Protein AF-A0A8S9RD83-F1 (afdb_monomer_lite)

Secondary structure (DSSP, 8-state):
-HHHHHH-SS---HHHHHHHHTS-HHHHHHHHHHHHHHTTT-----HHHHHHHHHHHHHHGGGS-----THHHHTT--HHHHHH-------------------PPPPPPPPPPPPPGGGGSS-------

Sequence (129 aa):
MLAAKVFDDRYYNNAYYARVGGVSTRELNRLEMTLLFALDFKLQVDPHTFHAHCCLLEKQNSDGIQIEWPIKEACRLDKETWRKSTPDASAAAEKELQPPQHALPRPPEPLPSPPPRSFLLESEPRGRW

Organism: Brassica cretica (NCBI:txid69181)

Foldseek 3Di:
DVLCVVPPPADADLCVVCVVVVHHSVVSVVVVVVVCVVCVVPNDDDLVNVLVVVVVVVVVCPPDDPDDDPCVVVSPDDPVVVVVPDDPPPDDPDDDPRRDDDDDPDPPPPDPDPPPPVVVPPPDDDDDD

InterPro domains:
  IPR013922 Cyclin PHO80-like [PF08613] (2-43)
  IPR013922 Cyclin PHO80-like [PTHR15615] (1-115)

Radius of gyration: 28.7 Å; chains: 1; bounding box: 81×69×51 Å

Structure (mmCIF, N/CA/C/O backbone):
data_AF-A0A8S9RD83-F1
#
_entry.id   AF-A0A8S9RD83-F1
#
loop_
_atom_site.group_PDB
_atom_site.id
_atom_site.type_symbol
_atom_site.label_atom_id
_atom_site.label_alt_id
_atom_site.label_comp_id
_atom_site.label_asym_id
_atom_site.label_entity_id
_atom_site.label_seq_id
_atom_site.pdbx_PDB_ins_code
_atom_site.Cartn_x
_atom_site.Cartn_y
_atom_site.Cartn_z
_atom_site.occupancy
_atom_site.B_iso_or_equiv
_atom_site.auth_seq_id
_atom_site.auth_comp_id
_atom_site.auth_asym_id
_atom_site.auth_atom_id
_atom_site.pdbx_PDB_model_num
ATOM 1 N N . MET A 1 1 ? -2.043 -4.948 2.265 1.00 91.06 1 MET A N 1
ATOM 2 C CA . MET A 1 1 ? -3.358 -4.399 1.861 1.00 91.06 1 MET A CA 1
ATOM 3 C C . MET A 1 1 ? -3.315 -3.745 0.485 1.00 91.06 1 MET A C 1
ATOM 5 O O . MET A 1 1 ? -3.981 -4.264 -0.391 1.00 91.06 1 MET A O 1
ATOM 9 N N . LEU A 1 2 ? -2.576 -2.643 0.274 1.00 94.62 2 LEU A N 1
ATOM 10 C CA . LEU A 1 2 ? -2.590 -1.926 -1.016 1.00 94.62 2 LEU A CA 1
ATOM 11 C C . LEU A 1 2 ? -2.262 -2.819 -2.216 1.00 94.62 2 LEU A C 1
ATOM 13 O O . LEU A 1 2 ? -2.992 -2.786 -3.193 1.00 94.62 2 LEU A O 1
ATOM 17 N N . ALA A 1 3 ? -1.229 -3.660 -2.110 1.00 92.62 3 ALA A N 1
ATOM 18 C CA . ALA A 1 3 ? -0.896 -4.619 -3.162 1.00 92.62 3 ALA A CA 1
ATOM 19 C C . ALA A 1 3 ? -2.089 -5.529 -3.509 1.00 92.62 3 ALA A C 1
ATOM 21 O O . ALA A 1 3 ? -2.475 -5.592 -4.665 1.00 92.62 3 ALA A O 1
ATOM 22 N N . ALA A 1 4 ? -2.747 -6.123 -2.507 1.00 93.44 4 ALA A N 1
ATOM 23 C CA . ALA A 1 4 ? -3.936 -6.950 -2.723 1.00 93.44 4 ALA A CA 1
ATOM 24 C C . ALA A 1 4 ? -5.067 -6.183 -3.431 1.00 93.44 4 ALA A C 1
ATOM 26 O O . ALA A 1 4 ? -5.697 -6.705 -4.337 1.00 93.44 4 ALA A O 1
ATOM 27 N N . LYS A 1 5 ? -5.293 -4.907 -3.088 1.00 94.62 5 LYS A N 1
ATOM 28 C CA . LYS A 1 5 ? -6.300 -4.079 -3.775 1.00 94.62 5 LYS A CA 1
ATOM 29 C C . LYS A 1 5 ? -5.970 -3.772 -5.239 1.00 94.62 5 LYS A C 1
ATOM 31 O O . LYS A 1 5 ? -6.874 -3.431 -5.992 1.00 94.62 5 LYS A O 1
ATOM 36 N N . VAL A 1 6 ? -4.690 -3.785 -5.604 1.00 92.88 6 VAL A N 1
ATOM 37 C CA . VAL A 1 6 ? -4.216 -3.431 -6.950 1.00 92.88 6 VAL A CA 1
ATOM 38 C C . VAL A 1 6 ? -4.061 -4.669 -7.831 1.00 92.88 6 VAL A C 1
ATOM 40 O O . VAL A 1 6 ? -4.285 -4.577 -9.034 1.00 92.88 6 VAL A O 1
ATOM 43 N N . PHE A 1 7 ? -3.663 -5.801 -7.249 1.00 90.94 7 PHE A N 1
ATOM 44 C CA . PHE A 1 7 ? -3.247 -6.990 -7.992 1.00 90.94 7 PHE A CA 1
ATOM 45 C C . PHE A 1 7 ? -4.179 -8.195 -7.843 1.00 90.94 7 PHE A C 1
ATOM 47 O O . PHE A 1 7 ? -4.150 -9.052 -8.723 1.00 90.94 7 PHE A O 1
ATOM 54 N N . ASP A 1 8 ? -5.000 -8.274 -6.791 1.00 91.50 8 ASP A N 1
ATOM 55 C CA . ASP A 1 8 ? -5.871 -9.431 -6.569 1.00 91.50 8 ASP A CA 1
ATOM 56 C C . ASP A 1 8 ? -7.287 -9.152 -7.098 1.00 91.50 8 ASP A C 1
ATOM 58 O O . ASP A 1 8 ? -7.883 -8.112 -6.809 1.00 91.50 8 ASP A O 1
ATOM 62 N N . ASP A 1 9 ? -7.887 -10.129 -7.785 1.00 94.00 9 ASP A N 1
ATOM 63 C CA . ASP A 1 9 ? -9.289 -10.057 -8.239 1.00 94.00 9 ASP A CA 1
ATOM 64 C C . ASP A 1 9 ? -10.286 -9.994 -7.066 1.00 94.00 9 ASP A C 1
ATOM 66 O O . ASP A 1 9 ? -11.435 -9.566 -7.209 1.00 94.00 9 ASP A O 1
ATOM 70 N N . ARG A 1 10 ? -9.856 -10.450 -5.883 1.00 91.62 10 ARG A N 1
ATOM 71 C CA . ARG A 1 10 ? -10.653 -10.503 -4.656 1.00 91.62 10 ARG A CA 1
ATOM 72 C C . ARG A 1 10 ? -9.901 -9.818 -3.519 1.00 91.62 10 ARG A C 1
ATOM 74 O O . ARG A 1 10 ? -8.888 -10.320 -3.046 1.00 91.62 10 ARG A O 1
ATOM 81 N N . TYR A 1 11 ? -10.451 -8.717 -3.015 1.00 94.25 11 TYR A N 1
ATOM 82 C CA . TYR A 1 11 ? -9.901 -7.979 -1.878 1.00 94.25 11 TYR A CA 1
ATOM 83 C C . TYR A 1 11 ? -11.008 -7.529 -0.913 1.00 94.25 11 TYR A C 1
ATOM 85 O O . TYR A 1 11 ? -12.189 -7.472 -1.262 1.00 94.25 11 TYR A O 1
ATOM 93 N N . TYR A 1 12 ? -10.628 -7.202 0.325 1.00 95.38 12 TYR A N 1
ATOM 94 C CA . TYR A 1 12 ? -11.558 -6.730 1.356 1.00 95.38 12 TYR A CA 1
ATOM 95 C C . TYR A 1 12 ? -11.566 -5.197 1.471 1.00 95.38 12 TYR A C 1
ATOM 97 O O . TYR A 1 12 ? -10.665 -4.502 1.011 1.00 95.38 12 TYR A O 1
ATOM 105 N N . ASN A 1 13 ? -12.584 -4.622 2.113 1.00 95.19 13 ASN A N 1
ATOM 106 C CA . ASN A 1 13 ? -12.605 -3.179 2.367 1.00 95.19 13 ASN A CA 1
ATOM 107 C C . ASN A 1 13 ? -11.707 -2.782 3.559 1.00 95.19 13 ASN A C 1
ATOM 109 O O . ASN A 1 13 ? -11.275 -3.615 4.357 1.00 95.19 13 ASN A O 1
ATOM 113 N N . ASN A 1 14 ? -11.468 -1.479 3.728 1.00 95.81 14 ASN A N 1
ATOM 114 C CA . ASN A 1 14 ? -10.623 -0.974 4.817 1.00 95.81 14 ASN A CA 1
ATOM 115 C C . ASN A 1 14 ? -11.184 -1.248 6.204 1.00 95.81 14 ASN A C 1
ATOM 117 O O . ASN A 1 14 ? -10.415 -1.456 7.130 1.00 95.81 14 ASN A O 1
ATOM 121 N N . ALA A 1 15 ? -12.506 -1.286 6.367 1.00 97.19 15 ALA A N 1
ATOM 122 C CA . ALA A 1 15 ? -13.093 -1.621 7.659 1.00 97.19 15 ALA A CA 1
ATOM 123 C C . ALA A 1 15 ? -12.751 -3.063 8.068 1.00 97.19 15 ALA A C 1
ATOM 125 O O . ALA A 1 15 ? -12.529 -3.351 9.241 1.00 97.19 15 ALA A O 1
ATOM 126 N N . TYR A 1 16 ? -12.676 -3.985 7.108 1.00 97.62 16 TYR A N 1
ATOM 127 C CA . TYR A 1 16 ? -12.224 -5.349 7.350 1.00 97.62 16 TYR A CA 1
ATOM 128 C C . TYR A 1 16 ? -10.736 -5.399 7.703 1.00 97.62 16 TYR A C 1
ATOM 130 O O . TYR A 1 16 ? -10.389 -5.923 8.759 1.00 97.62 16 TYR A O 1
ATOM 138 N N . TYR A 1 17 ? -9.872 -4.798 6.881 1.00 97.19 17 TYR A N 1
ATOM 139 C CA . TYR A 1 17 ? -8.433 -4.780 7.155 1.00 97.19 17 TYR A CA 1
ATOM 140 C C . TYR A 1 17 ? -8.090 -4.077 8.477 1.00 97.19 17 TYR A C 1
ATOM 142 O O . TYR A 1 17 ? -7.201 -4.533 9.189 1.00 97.19 17 TYR A O 1
ATOM 150 N N . ALA A 1 18 ? -8.826 -3.025 8.846 1.00 97.75 18 ALA A N 1
ATOM 151 C CA . ALA A 1 18 ? -8.646 -2.311 10.107 1.00 97.75 18 ALA A CA 1
ATOM 152 C C . ALA A 1 18 ? -9.012 -3.189 11.311 1.00 97.75 18 ALA A C 1
ATOM 154 O O . ALA A 1 18 ? -8.249 -3.257 12.271 1.00 97.75 18 ALA A O 1
ATOM 155 N N . ARG A 1 19 ? -10.126 -3.934 11.223 1.00 97.94 19 ARG A N 1
ATOM 156 C CA . ARG A 1 19 ? -10.533 -4.898 12.260 1.00 97.94 19 ARG A CA 1
ATOM 157 C C . ARG A 1 19 ? -9.492 -5.995 12.470 1.00 97.94 19 ARG A C 1
ATOM 159 O O . ARG A 1 19 ? -9.164 -6.285 13.613 1.00 97.94 19 ARG A O 1
ATOM 166 N N . VAL A 1 20 ? -8.965 -6.578 11.392 1.00 97.56 20 VAL A N 1
ATOM 167 C CA . VAL A 1 20 ? -7.915 -7.612 11.481 1.00 97.56 20 VAL A CA 1
ATOM 168 C C . VAL A 1 20 ? -6.607 -7.027 12.020 1.00 97.56 20 VAL A C 1
ATOM 170 O O . VAL A 1 20 ? -5.940 -7.661 12.829 1.00 97.56 20 VAL A O 1
ATOM 173 N N . GLY A 1 21 ? -6.252 -5.811 11.600 1.00 95.81 21 GLY A N 1
ATOM 174 C CA . GLY A 1 21 ? -5.032 -5.122 12.023 1.00 95.81 21 GLY A CA 1
ATOM 175 C C . GLY A 1 21 ? -5.096 -4.467 13.405 1.00 95.81 21 GLY A C 1
ATOM 176 O O . GLY A 1 21 ? -4.100 -3.890 13.826 1.00 95.81 21 GLY A O 1
ATOM 177 N N . GLY A 1 22 ? -6.238 -4.512 14.100 1.00 97.69 22 GLY A N 1
ATOM 178 C CA . GLY A 1 22 ? -6.395 -3.911 15.429 1.00 97.69 22 GLY A CA 1
ATOM 179 C C . GLY A 1 22 ? -6.338 -2.379 15.450 1.00 97.6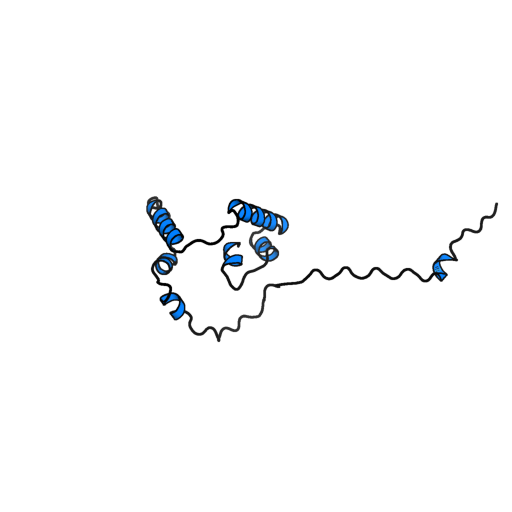9 22 GLY A C 1
ATOM 180 O O . GLY A 1 22 ? -6.022 -1.798 16.484 1.00 97.69 22 GLY A O 1
ATOM 181 N N . VAL A 1 23 ? -6.640 -1.718 14.328 1.00 97.81 23 VAL A N 1
ATOM 182 C CA . VAL A 1 23 ? -6.623 -0.250 14.193 1.00 97.81 23 VAL A CA 1
ATOM 183 C C . VAL A 1 23 ? -8.002 0.289 13.835 1.00 97.81 23 VAL A C 1
ATOM 185 O O . VAL A 1 23 ? -8.884 -0.439 13.374 1.00 97.81 23 VAL A O 1
ATOM 188 N N . SER A 1 24 ? -8.215 1.591 14.021 1.00 98.31 24 SER A N 1
ATOM 189 C CA . SER A 1 24 ? -9.467 2.210 13.579 1.00 98.31 24 SER A CA 1
ATOM 190 C C . SER A 1 24 ? -9.518 2.324 12.050 1.00 98.31 24 SER A C 1
ATOM 192 O O . SER A 1 24 ? -8.509 2.571 11.389 1.00 98.31 24 SER A O 1
ATOM 194 N N . THR A 1 25 ? -10.712 2.231 11.459 1.00 98.19 25 THR A N 1
ATOM 195 C CA . THR A 1 25 ? -10.879 2.422 10.006 1.00 98.19 25 THR A CA 1
ATOM 196 C C . THR A 1 25 ? -10.391 3.800 9.551 1.00 98.19 25 THR A C 1
ATOM 198 O O . THR A 1 25 ? -9.801 3.926 8.483 1.00 98.19 25 THR A O 1
ATOM 201 N N . ARG A 1 26 ? -10.598 4.846 10.366 1.00 98.19 26 ARG A N 1
ATOM 202 C CA . ARG A 1 26 ? -10.134 6.211 10.066 1.00 98.19 26 ARG A CA 1
ATOM 203 C C . ARG A 1 26 ? -8.611 6.284 9.992 1.00 98.19 26 ARG A C 1
ATOM 205 O O . ARG A 1 26 ? -8.074 6.940 9.104 1.00 98.19 26 ARG A O 1
ATOM 212 N N . GLU A 1 27 ? -7.936 5.627 10.924 1.00 98.19 27 GLU A N 1
ATOM 213 C CA . GLU A 1 27 ? -6.481 5.540 10.944 1.00 98.19 27 GLU A CA 1
ATOM 214 C C . GLU A 1 27 ? -5.959 4.769 9.736 1.00 98.19 27 GLU A C 1
ATOM 216 O O . GLU A 1 27 ? -5.106 5.291 9.021 1.00 98.19 27 GLU A O 1
ATOM 221 N N . LEU A 1 28 ? -6.534 3.603 9.428 1.00 98.12 28 LEU A N 1
ATOM 222 C CA . LEU A 1 28 ? -6.117 2.830 8.259 1.00 98.12 28 LEU A CA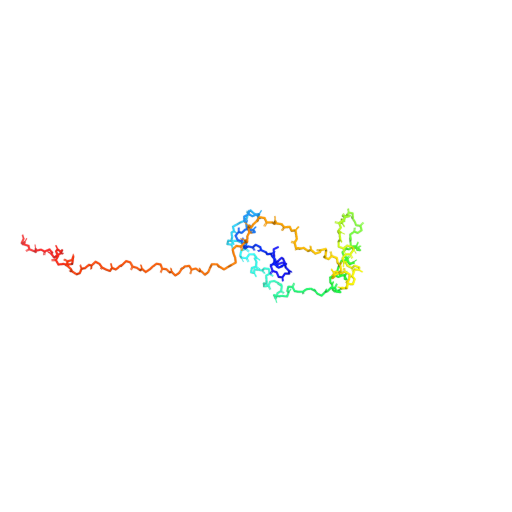 1
ATOM 223 C C . LEU A 1 28 ? -6.327 3.605 6.950 1.00 98.12 28 LEU A C 1
ATOM 225 O O . LEU A 1 28 ? -5.449 3.600 6.093 1.00 98.12 28 LEU A O 1
ATOM 229 N N . ASN A 1 29 ? -7.443 4.331 6.818 1.00 97.88 29 ASN A N 1
ATOM 230 C CA . ASN A 1 29 ? -7.686 5.205 5.669 1.00 97.88 29 ASN A CA 1
ATOM 231 C C . ASN A 1 29 ? -6.602 6.286 5.540 1.00 97.88 29 ASN A C 1
ATOM 233 O O . ASN A 1 29 ? -6.128 6.558 4.439 1.00 97.88 29 ASN A O 1
ATOM 237 N N . ARG A 1 30 ? -6.193 6.902 6.658 1.00 98.25 30 ARG A N 1
ATOM 238 C CA . ARG A 1 30 ? -5.116 7.901 6.657 1.00 98.25 30 ARG A CA 1
ATOM 239 C C . ARG A 1 30 ? -3.789 7.275 6.234 1.00 98.25 30 ARG A C 1
ATOM 241 O O . ARG A 1 30 ? -3.118 7.843 5.379 1.00 98.25 30 ARG A O 1
ATOM 248 N N . LEU A 1 31 ? -3.432 6.125 6.806 1.00 97.69 31 LEU A N 1
ATOM 249 C CA . LEU A 1 31 ? -2.194 5.412 6.482 1.00 97.69 31 LEU A CA 1
ATOM 250 C C . LEU A 1 31 ? -2.147 4.996 5.011 1.00 97.69 31 LEU A C 1
ATOM 252 O O . LEU A 1 31 ? -1.103 5.125 4.375 1.00 97.69 31 LEU A O 1
ATOM 256 N N . GLU A 1 32 ? -3.277 4.559 4.454 1.00 97.19 32 GLU A N 1
ATOM 257 C CA . GLU A 1 32 ? -3.376 4.225 3.037 1.00 97.19 32 GLU A CA 1
ATOM 258 C C . GLU A 1 32 ? -3.083 5.437 2.151 1.00 97.19 32 GLU A C 1
ATOM 260 O O . GLU A 1 32 ? -2.225 5.355 1.275 1.00 97.19 32 GLU A O 1
ATOM 265 N N . MET A 1 33 ? -3.727 6.578 2.416 1.00 97.56 33 MET A N 1
ATOM 266 C CA . MET A 1 33 ? -3.476 7.805 1.654 1.00 97.56 33 MET A CA 1
ATOM 267 C C . MET A 1 33 ? -2.024 8.268 1.800 1.00 97.56 33 MET A C 1
ATOM 269 O O . MET A 1 33 ? -1.397 8.631 0.808 1.00 97.56 33 MET A O 1
ATOM 273 N N . THR A 1 34 ? -1.460 8.219 3.011 1.00 98.12 34 THR A N 1
ATOM 274 C CA . THR A 1 34 ? -0.054 8.575 3.245 1.00 98.12 34 THR A CA 1
ATOM 275 C C . THR A 1 34 ? 0.896 7.703 2.427 1.00 98.12 34 THR A C 1
ATOM 277 O O . THR A 1 34 ? 1.813 8.236 1.808 1.00 98.12 34 THR A O 1
ATOM 280 N N . LEU A 1 35 ? 0.665 6.390 2.373 1.00 97.12 35 LEU A N 1
ATOM 281 C CA . LEU A 1 35 ? 1.492 5.479 1.585 1.00 97.12 35 LEU A CA 1
ATOM 282 C C . LEU A 1 35 ? 1.333 5.713 0.074 1.00 97.12 35 LEU A C 1
ATOM 284 O O . LEU A 1 35 ? 2.328 5.710 -0.644 1.00 97.12 35 LEU A O 1
ATOM 288 N N . LEU A 1 36 ? 0.114 5.970 -0.408 1.00 97.25 36 LEU A N 1
ATOM 289 C CA . LEU A 1 36 ? -0.131 6.290 -1.820 1.00 97.25 36 LEU A CA 1
ATOM 290 C C . LEU A 1 36 ? 0.628 7.546 -2.265 1.00 97.25 36 LEU A C 1
ATOM 292 O O . LEU A 1 36 ? 1.273 7.525 -3.313 1.00 97.25 36 LEU A O 1
ATOM 296 N N . PHE A 1 37 ? 0.603 8.606 -1.453 1.00 97.94 37 PHE A N 1
ATOM 297 C CA . PHE A 1 37 ? 1.370 9.821 -1.731 1.00 97.94 37 PHE A CA 1
ATOM 298 C C . PHE A 1 37 ? 2.879 9.596 -1.629 1.00 97.94 37 PHE A C 1
ATOM 300 O O . PHE A 1 37 ? 3.613 10.098 -2.470 1.00 97.94 37 PHE A O 1
ATOM 307 N N . ALA A 1 38 ? 3.348 8.817 -0.650 1.00 97.94 38 ALA A N 1
ATOM 308 C CA . ALA A 1 38 ? 4.771 8.503 -0.512 1.00 97.94 38 ALA A CA 1
ATOM 309 C C . ALA A 1 38 ? 5.335 7.726 -1.716 1.00 97.94 38 ALA A C 1
ATOM 311 O O . ALA A 1 38 ? 6.530 7.799 -1.989 1.00 97.94 38 ALA A O 1
ATOM 312 N N . LEU A 1 39 ? 4.482 6.987 -2.428 1.00 96.06 39 LEU A N 1
ATOM 313 C CA . LEU A 1 39 ? 4.845 6.226 -3.623 1.00 96.06 39 LEU A CA 1
ATOM 314 C C . LEU A 1 39 ? 4.600 6.991 -4.932 1.00 96.06 39 LEU A C 1
ATOM 316 O O . LEU A 1 39 ? 4.768 6.408 -6.000 1.00 96.06 39 LEU A O 1
ATOM 320 N N . ASP A 1 40 ? 4.157 8.251 -4.893 1.00 97.31 40 ASP A N 1
ATOM 321 C CA . ASP A 1 40 ? 3.657 8.976 -6.073 1.00 97.31 40 ASP A CA 1
ATOM 322 C C . ASP A 1 40 ? 2.604 8.176 -6.868 1.00 97.31 40 ASP A C 1
ATOM 324 O O . ASP A 1 40 ? 2.564 8.230 -8.098 1.00 97.31 40 ASP A O 1
ATOM 328 N N . PHE A 1 41 ? 1.787 7.364 -6.188 1.00 95.00 41 PHE A N 1
ATOM 329 C CA . PHE A 1 41 ? 0.844 6.426 -6.814 1.00 95.00 41 PHE A CA 1
ATOM 330 C C . PHE A 1 41 ? 1.489 5.402 -7.779 1.00 95.00 41 PHE A C 1
ATOM 332 O O . PHE A 1 41 ? 0.783 4.713 -8.520 1.00 95.00 41 PHE A O 1
ATOM 339 N N . LYS A 1 42 ? 2.818 5.230 -7.753 1.00 95.31 42 LYS A N 1
ATOM 340 C CA . LYS A 1 42 ? 3.548 4.213 -8.525 1.00 95.31 42 LYS A CA 1
ATOM 341 C C . LYS A 1 42 ? 3.486 2.872 -7.792 1.00 95.31 42 LYS A C 1
ATOM 343 O O . LYS A 1 42 ? 4.377 2.518 -7.027 1.00 95.31 42 LYS A O 1
ATOM 348 N N . LEU A 1 43 ? 2.396 2.137 -8.004 1.00 93.38 43 LEU A N 1
ATOM 349 C CA . LEU A 1 43 ? 2.122 0.862 -7.320 1.00 93.38 43 LEU A CA 1
ATOM 350 C C . LEU A 1 43 ? 2.527 -0.373 -8.132 1.00 93.38 43 LEU A C 1
ATOM 352 O O . LEU A 1 43 ? 2.507 -1.483 -7.605 1.00 93.38 43 LEU A O 1
ATOM 356 N N . GLN A 1 44 ? 2.880 -0.191 -9.406 1.00 92.44 44 GLN A N 1
ATOM 357 C CA . GLN A 1 44 ? 3.324 -1.267 -10.284 1.00 92.44 44 GLN A CA 1
ATOM 358 C C . GLN A 1 44 ? 4.843 -1.408 -10.256 1.00 92.44 44 GLN A C 1
ATOM 360 O O . GLN A 1 44 ? 5.571 -0.422 -10.351 1.00 92.44 44 GLN A O 1
ATOM 365 N N . VAL A 1 45 ? 5.306 -2.653 -10.158 1.00 88.62 45 VAL A N 1
ATOM 366 C CA . VAL A 1 45 ? 6.723 -3.010 -10.201 1.00 88.62 45 VAL A CA 1
ATOM 367 C C . VAL A 1 45 ? 6.942 -3.915 -11.403 1.00 88.62 45 VAL A C 1
ATOM 369 O O . VAL A 1 45 ? 6.217 -4.891 -11.592 1.00 88.62 45 VAL A O 1
ATOM 372 N N . ASP A 1 46 ? 7.937 -3.585 -12.220 1.00 89.88 46 ASP A N 1
ATOM 373 C CA . ASP A 1 46 ? 8.335 -4.440 -13.329 1.00 89.88 46 ASP A CA 1
ATOM 374 C C . ASP A 1 46 ? 8.971 -5.747 -12.801 1.00 89.88 46 ASP A C 1
ATOM 376 O O . ASP A 1 46 ? 9.782 -5.693 -11.867 1.00 89.88 46 ASP A O 1
ATOM 380 N N . PRO A 1 47 ? 8.650 -6.922 -13.378 1.00 87.12 47 PRO A N 1
ATOM 381 C CA . PRO A 1 47 ? 9.202 -8.198 -12.924 1.00 87.12 47 PRO A CA 1
ATOM 382 C C . PRO A 1 47 ? 10.735 -8.249 -12.898 1.00 87.12 47 PRO A C 1
ATOM 384 O O . PRO A 1 47 ? 11.308 -8.862 -11.996 1.00 87.12 47 PRO A O 1
ATOM 387 N N . HIS A 1 48 ? 11.418 -7.587 -13.837 1.00 87.31 48 HIS A N 1
ATOM 388 C CA . HIS A 1 48 ? 12.879 -7.530 -13.857 1.00 87.31 48 HIS A CA 1
ATOM 389 C C . HIS A 1 48 ? 13.416 -6.676 -12.701 1.00 87.31 48 HIS A C 1
ATOM 391 O O . HIS A 1 48 ? 14.369 -7.074 -12.027 1.00 87.31 48 HIS A O 1
ATOM 397 N N . THR A 1 49 ? 12.785 -5.531 -12.416 1.00 89.50 49 THR A N 1
ATOM 398 C CA . THR A 1 49 ? 13.124 -4.702 -11.246 1.00 89.50 49 THR A CA 1
ATOM 399 C C . THR A 1 49 ? 12.910 -5.466 -9.940 1.00 89.50 49 THR A C 1
ATOM 401 O O . THR A 1 49 ? 13.783 -5.436 -9.072 1.00 89.50 49 THR A O 1
ATOM 404 N N . PHE A 1 50 ? 11.791 -6.184 -9.814 1.00 87.69 50 PHE A N 1
ATOM 405 C CA . PHE A 1 50 ? 11.513 -7.035 -8.657 1.00 87.69 50 PHE A CA 1
ATOM 406 C C . PHE A 1 50 ? 12.598 -8.105 -8.474 1.00 87.69 50 PHE A C 1
ATOM 408 O O . PHE A 1 50 ? 13.211 -8.181 -7.408 1.00 87.69 50 PHE A O 1
ATOM 415 N N . HIS A 1 51 ? 12.910 -8.859 -9.534 1.00 85.00 51 HIS A N 1
ATOM 416 C CA . HIS A 1 51 ? 13.942 -9.898 -9.517 1.00 85.00 51 HIS A CA 1
ATOM 417 C C . HIS A 1 51 ? 15.315 -9.349 -9.101 1.00 85.00 51 HIS A C 1
ATOM 419 O O . HIS A 1 51 ? 15.975 -9.907 -8.222 1.00 85.00 51 HIS A O 1
ATOM 425 N N . ALA A 1 52 ? 15.744 -8.229 -9.690 1.00 88.25 52 ALA A N 1
ATOM 426 C CA . ALA A 1 52 ? 17.013 -7.593 -9.342 1.00 88.25 52 ALA A CA 1
ATOM 427 C C . ALA A 1 52 ? 17.077 -7.211 -7.852 1.00 88.25 52 ALA A C 1
ATOM 429 O O . ALA A 1 52 ? 18.124 -7.368 -7.217 1.00 88.25 52 ALA A O 1
ATOM 430 N N . HIS A 1 53 ? 15.960 -6.751 -7.282 1.00 88.38 53 HIS A N 1
ATOM 431 C CA . HIS A 1 53 ? 15.887 -6.386 -5.871 1.00 88.38 53 HIS A CA 1
ATOM 432 C C . HIS A 1 53 ? 15.905 -7.610 -4.946 1.00 88.38 53 HIS A C 1
ATOM 434 O O . HIS A 1 53 ? 16.611 -7.590 -3.939 1.00 88.38 53 HIS A O 1
ATOM 440 N N . CYS A 1 54 ? 15.237 -8.708 -5.318 1.00 84.88 54 CYS A N 1
ATOM 441 C CA . CYS A 1 54 ? 15.355 -9.988 -4.612 1.00 84.88 54 CYS A CA 1
ATOM 442 C C . CYS A 1 54 ? 16.812 -10.464 -4.555 1.00 84.88 54 CYS A C 1
ATOM 444 O O . CYS A 1 54 ? 17.320 -10.738 -3.469 1.00 84.88 54 CYS A O 1
ATOM 446 N N . CYS A 1 55 ? 17.519 -10.475 -5.691 1.00 83.94 55 CYS A N 1
ATOM 447 C CA . CYS A 1 55 ? 18.932 -10.862 -5.727 1.00 83.94 55 CYS A CA 1
ATOM 448 C C . CYS A 1 55 ? 19.822 -9.954 -4.865 1.00 83.94 55 CYS A C 1
ATOM 450 O O . CYS A 1 55 ? 20.823 -10.413 -4.316 1.00 83.94 55 CYS A O 1
ATOM 452 N N . LEU A 1 56 ? 19.501 -8.659 -4.764 1.00 87.00 56 LEU A N 1
ATOM 453 C CA . LEU A 1 56 ? 20.223 -7.737 -3.887 1.00 87.00 56 LEU A CA 1
ATOM 454 C C . LEU A 1 56 ? 19.993 -8.085 -2.413 1.00 87.00 56 LEU A C 1
ATOM 456 O O . LEU A 1 56 ? 20.964 -8.189 -1.666 1.00 87.00 56 LEU A O 1
ATOM 460 N N . LEU A 1 57 ? 18.737 -8.287 -2.007 1.00 84.50 57 LEU A N 1
ATOM 461 C CA . LEU A 1 57 ? 18.388 -8.633 -0.629 1.00 84.50 57 LEU A CA 1
ATOM 462 C C . LEU A 1 57 ? 19.029 -9.958 -0.205 1.00 84.50 57 LEU A C 1
ATOM 464 O O . LEU A 1 57 ? 19.605 -10.017 0.873 1.00 84.50 57 LEU A O 1
ATOM 468 N N . GLU A 1 58 ? 19.028 -10.982 -1.061 1.00 80.94 58 GLU A N 1
ATOM 469 C CA . GLU A 1 58 ? 19.695 -12.264 -0.779 1.00 80.94 58 GLU A CA 1
ATOM 470 C C . GLU A 1 58 ? 21.200 -12.107 -0.519 1.00 80.94 58 GLU A C 1
ATOM 472 O O . GLU A 1 58 ? 21.739 -12.753 0.377 1.00 80.94 58 GLU A O 1
ATOM 477 N N . LYS A 1 59 ? 21.878 -11.218 -1.257 1.00 81.69 59 LYS A N 1
ATOM 478 C CA . LYS A 1 59 ? 23.309 -10.929 -1.059 1.00 81.69 59 LYS A CA 1
ATOM 479 C C . LYS A 1 59 ? 23.593 -10.189 0.246 1.00 81.69 59 LYS A C 1
ATOM 481 O O . LYS A 1 59 ? 24.643 -10.409 0.832 1.00 81.69 59 LYS A O 1
ATOM 486 N N . GLN A 1 60 ? 22.693 -9.301 0.671 1.00 78.06 60 GLN A N 1
ATOM 487 C CA . GLN A 1 60 ? 22.815 -8.560 1.936 1.00 78.06 60 GLN A CA 1
ATOM 488 C C . GLN A 1 60 ? 22.439 -9.419 3.151 1.00 78.06 60 GLN A C 1
ATOM 490 O O . GLN A 1 60 ? 22.782 -9.094 4.281 1.00 78.06 60 GLN A O 1
ATOM 495 N N . ASN A 1 61 ? 21.733 -10.523 2.923 1.00 69.25 61 ASN A N 1
ATOM 496 C CA . ASN A 1 61 ? 21.204 -11.394 3.962 1.00 69.25 61 ASN A CA 1
ATOM 497 C C . ASN A 1 61 ? 22.158 -12.543 4.346 1.00 69.25 61 ASN A C 1
ATOM 499 O O . ASN A 1 61 ? 21.744 -13.557 4.909 1.00 69.25 61 ASN A O 1
ATOM 503 N N . SER A 1 62 ? 23.453 -12.384 4.060 1.00 60.19 62 SER A N 1
ATOM 504 C CA . SER A 1 62 ? 24.516 -13.288 4.515 1.00 60.19 62 SER A CA 1
ATOM 505 C C . SER A 1 62 ? 24.651 -13.354 6.046 1.00 60.19 62 SER A C 1
ATOM 507 O O . SER A 1 62 ? 25.265 -14.293 6.546 1.00 60.19 62 SER A O 1
ATOM 509 N N . ASP A 1 63 ? 24.021 -12.430 6.784 1.00 62.97 63 ASP A N 1
ATOM 510 C CA . ASP A 1 63 ? 24.089 -12.319 8.249 1.00 62.97 63 ASP A CA 1
ATOM 511 C C . ASP A 1 63 ? 22.936 -13.025 9.006 1.00 62.97 63 ASP A C 1
ATOM 513 O O . ASP A 1 63 ? 22.696 -12.758 10.183 1.00 62.97 63 ASP A O 1
ATOM 517 N N . GLY A 1 64 ? 22.249 -13.992 8.379 1.00 56.81 64 GLY A N 1
ATOM 518 C CA . GLY A 1 64 ? 21.592 -15.079 9.128 1.00 56.81 64 GLY A CA 1
ATOM 519 C C . GLY A 1 64 ? 20.060 -15.115 9.185 1.00 56.81 64 GLY A C 1
ATOM 520 O O . GLY A 1 64 ? 19.524 -15.960 9.903 1.00 56.81 64 GLY A O 1
ATOM 521 N N . ILE A 1 65 ? 19.322 -14.302 8.421 1.00 59.34 65 ILE A N 1
ATOM 522 C CA . ILE A 1 65 ? 17.861 -14.474 8.306 1.00 59.34 65 ILE A CA 1
ATOM 523 C C . ILE A 1 65 ? 17.562 -15.316 7.064 1.00 59.34 65 ILE A C 1
ATOM 525 O O . ILE A 1 65 ? 17.338 -14.788 5.988 1.00 59.34 65 ILE A O 1
ATOM 529 N N . GLN A 1 66 ? 17.531 -16.643 7.174 1.00 50.44 66 GLN A N 1
ATOM 530 C CA . GLN A 1 66 ? 17.072 -17.490 6.064 1.00 50.44 66 GLN A CA 1
ATOM 531 C C . GLN A 1 66 ? 15.579 -17.260 5.829 1.00 50.44 66 GLN A C 1
ATOM 533 O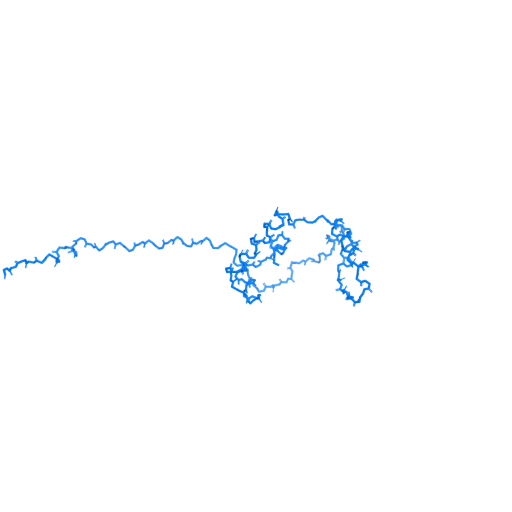 O . GLN A 1 66 ? 14.741 -17.866 6.495 1.00 50.44 66 GLN A O 1
ATOM 538 N N . ILE A 1 67 ? 15.227 -16.367 4.905 1.00 59.50 67 ILE A N 1
ATOM 539 C CA . ILE A 1 67 ? 13.829 -16.214 4.532 1.00 59.50 67 ILE A CA 1
ATOM 540 C C . ILE A 1 67 ? 13.492 -17.348 3.559 1.00 59.50 67 ILE A C 1
ATOM 542 O O . ILE A 1 67 ? 13.876 -17.311 2.387 1.00 59.50 67 ILE A O 1
ATOM 546 N N . GLU A 1 68 ? 12.812 -18.384 4.053 1.00 53.75 68 GLU A N 1
ATOM 547 C CA . GLU A 1 68 ? 12.137 -19.342 3.181 1.00 53.75 68 GLU A CA 1
ATOM 548 C C . GLU A 1 68 ? 11.027 -18.602 2.434 1.00 53.75 68 GLU A C 1
ATOM 550 O O . GLU A 1 68 ? 10.008 -18.213 3.004 1.00 53.75 68 GLU A O 1
ATOM 555 N N . TRP A 1 69 ? 11.251 -18.379 1.143 1.00 52.22 69 TRP A N 1
ATOM 556 C CA . TRP A 1 69 ? 10.251 -17.843 0.237 1.00 52.22 69 TRP A CA 1
ATOM 557 C C . TRP A 1 69 ? 9.964 -18.867 -0.861 1.00 52.22 69 TRP A C 1
ATOM 559 O O . TRP A 1 69 ? 10.874 -19.182 -1.632 1.00 52.22 69 TRP A O 1
ATOM 569 N N . PRO A 1 70 ? 8.691 -19.250 -1.064 1.00 53.09 70 PRO A N 1
ATOM 570 C CA . PRO A 1 70 ? 8.235 -19.919 -2.289 1.00 53.09 70 PRO A CA 1
ATOM 571 C C . PRO A 1 70 ? 8.473 -19.087 -3.569 1.00 53.09 70 PRO A C 1
ATOM 573 O O . PRO A 1 70 ? 8.258 -1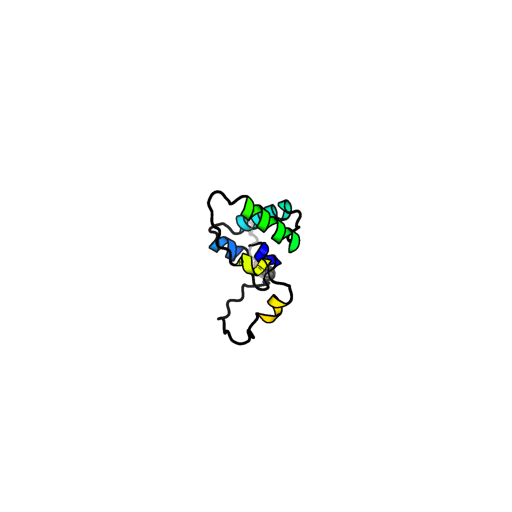9.553 -4.683 1.00 53.09 70 PRO A O 1
ATOM 576 N N . ILE A 1 71 ? 8.900 -17.825 -3.428 1.00 53.16 71 ILE A N 1
ATOM 577 C CA . ILE A 1 71 ? 9.156 -16.885 -4.527 1.00 53.16 71 ILE A CA 1
ATOM 578 C C . ILE A 1 71 ? 10.412 -17.258 -5.331 1.00 53.16 71 ILE A C 1
ATOM 580 O O . ILE A 1 71 ? 10.529 -16.833 -6.479 1.00 53.16 71 ILE A O 1
ATOM 584 N N . LYS A 1 72 ? 11.331 -18.079 -4.800 1.00 52.94 72 LYS A N 1
ATOM 585 C CA . LYS A 1 72 ? 12.503 -18.540 -5.572 1.00 52.94 72 LYS A CA 1
ATOM 586 C C . LYS A 1 72 ? 12.087 -19.240 -6.869 1.00 52.94 72 LYS A C 1
ATOM 588 O O . LYS A 1 72 ? 12.678 -18.976 -7.917 1.00 52.94 72 LYS A O 1
ATOM 593 N N . GLU A 1 73 ? 11.028 -20.042 -6.818 1.00 54.81 73 GLU A N 1
ATOM 594 C CA . GLU A 1 73 ? 10.397 -20.640 -7.993 1.00 54.81 73 GLU A CA 1
ATOM 595 C C . GLU A 1 73 ? 9.667 -19.592 -8.848 1.00 54.81 73 GLU A C 1
ATOM 597 O O . GLU A 1 73 ? 9.853 -19.567 -10.061 1.00 54.81 73 GLU A O 1
ATOM 602 N N . ALA A 1 74 ? 8.900 -18.675 -8.247 1.00 54.53 74 ALA A N 1
ATOM 603 C CA . ALA A 1 74 ? 8.135 -17.665 -8.992 1.00 54.53 74 ALA A CA 1
ATOM 604 C C . ALA A 1 74 ? 9.019 -16.697 -9.804 1.00 54.53 74 ALA A C 1
ATOM 606 O O . ALA A 1 74 ? 8.660 -16.319 -10.915 1.00 54.53 74 ALA A O 1
ATOM 607 N N . CYS A 1 75 ? 10.193 -16.334 -9.283 1.00 51.84 75 CYS A N 1
ATOM 608 C CA . CYS A 1 75 ? 11.175 -15.492 -9.970 1.00 51.84 75 CYS A CA 1
ATOM 609 C C . CYS A 1 75 ? 11.878 -16.194 -11.147 1.00 51.84 75 CYS A C 1
ATOM 611 O O . CYS A 1 75 ? 12.454 -15.513 -11.993 1.00 51.84 75 CYS A O 1
ATOM 613 N N . ARG A 1 76 ? 11.861 -17.535 -11.205 1.00 52.81 76 ARG A N 1
ATOM 614 C CA . ARG A 1 76 ? 12.503 -18.335 -12.267 1.00 52.81 76 ARG A CA 1
ATOM 615 C C . ARG A 1 76 ? 11.552 -18.762 -13.381 1.00 52.81 76 ARG A C 1
ATOM 617 O O . ARG A 1 76 ? 12.017 -19.275 -14.396 1.00 52.81 76 ARG A O 1
ATOM 624 N N . LEU A 1 77 ? 10.248 -18.598 -13.190 1.00 51.16 77 LEU A N 1
ATOM 625 C CA . LEU A 1 77 ? 9.244 -19.095 -14.121 1.00 51.16 77 LEU A CA 1
ATOM 626 C C . LEU A 1 77 ? 8.896 -18.033 -15.166 1.00 51.16 77 LEU A C 1
ATOM 628 O O . LEU A 1 77 ? 8.616 -16.877 -14.854 1.00 51.16 77 LEU A O 1
ATOM 632 N N . ASP A 1 78 ? 8.912 -18.448 -16.430 1.00 52.16 78 ASP A N 1
ATOM 633 C CA . ASP A 1 78 ? 8.424 -17.638 -17.537 1.00 52.16 78 ASP A CA 1
ATOM 634 C C . ASP A 1 78 ? 6.899 -17.412 -17.444 1.00 52.16 78 ASP A C 1
ATOM 636 O O . ASP A 1 78 ? 6.154 -18.123 -16.760 1.00 52.16 78 ASP A O 1
ATOM 640 N N . LYS A 1 79 ? 6.405 -16.396 -18.164 1.00 51.00 79 LYS A N 1
ATOM 641 C CA . LYS A 1 79 ? 4.968 -16.063 -18.226 1.00 51.00 79 LYS A CA 1
ATOM 642 C C . LYS A 1 79 ? 4.099 -17.231 -18.721 1.00 51.00 79 LYS A C 1
ATOM 644 O O . LYS A 1 79 ? 2.893 -17.235 -18.475 1.00 51.00 79 LYS A O 1
ATOM 649 N N . GLU A 1 80 ? 4.675 -18.197 -19.437 1.00 50.69 80 GLU A N 1
ATOM 650 C CA . GLU A 1 80 ? 3.945 -19.329 -20.014 1.00 50.69 80 GLU A CA 1
ATOM 651 C C . GLU A 1 80 ? 3.645 -20.426 -18.993 1.00 50.69 80 GLU A C 1
ATOM 653 O O . GLU A 1 80 ? 2.582 -21.051 -19.054 1.00 50.69 80 GLU A O 1
ATOM 658 N N . THR A 1 81 ? 4.536 -20.640 -18.027 1.00 44.88 81 THR A N 1
ATOM 659 C CA . THR A 1 81 ? 4.369 -21.693 -17.019 1.00 44.88 81 THR A CA 1
ATOM 660 C C . THR A 1 81 ? 3.271 -21.347 -16.004 1.00 44.88 81 THR A C 1
ATOM 662 O O . THR A 1 81 ? 2.574 -22.236 -15.506 1.00 44.88 81 THR A O 1
ATOM 665 N N . TRP A 1 82 ? 3.019 -20.050 -15.784 1.00 45.47 82 TRP A N 1
ATOM 666 C CA . TRP A 1 82 ? 1.914 -19.569 -14.944 1.00 45.47 82 TRP A CA 1
ATOM 667 C C . TRP A 1 82 ? 0.536 -19.909 -15.535 1.00 45.47 82 TRP A C 1
ATOM 669 O O . TRP A 1 82 ? -0.343 -20.377 -14.817 1.00 45.47 82 TRP A O 1
ATOM 679 N N . ARG A 1 83 ? 0.351 -19.767 -16.860 1.00 49.03 83 ARG A N 1
ATOM 680 C CA . ARG A 1 83 ? -0.930 -20.084 -17.529 1.00 49.03 83 ARG A CA 1
ATOM 681 C C . ARG A 1 83 ? -1.276 -21.573 -17.524 1.00 49.03 83 ARG A C 1
ATOM 683 O O . ARG A 1 83 ? -2.440 -21.915 -17.690 1.00 49.03 83 ARG A O 1
ATOM 690 N N . LYS A 1 84 ? -0.283 -22.450 -17.366 1.00 43.34 84 LYS A N 1
ATOM 691 C CA . LYS A 1 84 ? -0.472 -23.910 -17.385 1.00 43.34 84 LYS A CA 1
ATOM 692 C C . LYS A 1 84 ? -0.765 -24.499 -16.000 1.00 43.34 84 LYS A C 1
ATOM 694 O O . LYS A 1 84 ? -1.142 -25.660 -15.918 1.00 43.34 84 LYS A O 1
ATOM 699 N N . SER A 1 85 ? -0.604 -23.712 -14.932 1.00 41.97 85 SER A N 1
ATOM 700 C CA . SER A 1 85 ? -0.691 -24.187 -13.543 1.00 41.97 85 SER A CA 1
ATOM 701 C C . SER A 1 85 ? -2.035 -23.922 -12.855 1.00 41.97 85 SER A C 1
ATOM 703 O O . SER A 1 85 ? -2.160 -24.238 -11.677 1.00 41.97 85 SER A O 1
ATOM 705 N N . THR A 1 86 ? -3.052 -23.377 -13.534 1.00 39.00 86 THR A N 1
ATOM 706 C CA . THR A 1 86 ? -4.421 -23.413 -12.997 1.00 39.00 86 THR A CA 1
ATOM 707 C C . THR A 1 86 ? -5.056 -24.760 -13.352 1.00 39.00 86 THR A C 1
ATOM 709 O O . THR A 1 86 ? -5.450 -24.934 -14.506 1.00 39.00 86 THR A O 1
ATOM 712 N N . PRO A 1 87 ? -5.181 -25.727 -12.423 1.00 43.81 87 PRO A N 1
ATOM 713 C CA . PRO A 1 87 ? -6.180 -26.771 -12.598 1.00 43.81 87 PRO A CA 1
ATOM 714 C C . PRO A 1 87 ? -7.548 -26.085 -12.665 1.00 43.81 87 PRO A C 1
ATOM 716 O O . PRO A 1 87 ? -7.785 -25.130 -11.924 1.00 43.81 87 PRO A O 1
ATOM 719 N N . ASP A 1 88 ? -8.411 -26.539 -13.573 1.00 43.56 88 ASP A N 1
ATOM 720 C CA . ASP A 1 88 ? -9.759 -26.014 -13.799 1.00 43.56 88 ASP A CA 1
ATOM 721 C C . ASP A 1 88 ? -10.499 -25.734 -12.478 1.00 43.56 88 ASP A C 1
ATOM 723 O O . ASP A 1 88 ? -11.093 -26.619 -11.861 1.00 43.56 88 ASP A O 1
ATOM 727 N N . ALA A 1 89 ? -10.487 -24.475 -12.038 1.00 43.78 89 ALA A N 1
ATOM 728 C CA . ALA A 1 89 ? -11.129 -24.020 -10.809 1.00 43.78 89 ALA A CA 1
ATOM 729 C C . ALA A 1 89 ? -12.639 -23.811 -11.025 1.00 43.78 89 ALA A C 1
ATOM 731 O O . ALA A 1 89 ? -13.187 -22.752 -10.729 1.00 43.78 89 ALA A O 1
ATOM 732 N N . SER A 1 90 ? -13.318 -24.831 -11.559 1.00 42.78 90 SER A N 1
ATOM 733 C CA . SER A 1 90 ? -14.786 -24.903 -11.614 1.00 42.78 90 SER A CA 1
ATOM 734 C C . SER A 1 90 ? -15.396 -25.725 -10.469 1.00 42.78 90 SER A C 1
ATOM 736 O O . SER A 1 90 ? -16.610 -25.894 -10.417 1.00 42.78 90 SER A O 1
ATOM 738 N N . ALA A 1 91 ? -14.597 -26.204 -9.511 1.00 41.50 91 ALA A N 1
ATOM 739 C CA . ALA A 1 91 ? -15.091 -27.074 -8.444 1.00 41.50 91 ALA A CA 1
ATOM 740 C C . ALA A 1 91 ? -14.477 -26.758 -7.071 1.00 41.50 91 ALA A C 1
ATOM 742 O O . ALA A 1 91 ? -13.786 -27.578 -6.476 1.00 41.50 91 ALA A O 1
ATOM 743 N N . ALA A 1 92 ? -14.765 -25.576 -6.531 1.00 35.34 92 ALA A N 1
ATOM 744 C CA . ALA A 1 92 ? -14.721 -25.361 -5.088 1.00 35.34 92 ALA A CA 1
ATOM 745 C C . ALA A 1 92 ? -15.872 -24.431 -4.700 1.00 35.34 92 ALA A C 1
ATOM 747 O O . ALA A 1 92 ? -15.833 -23.223 -4.922 1.00 35.34 92 ALA A O 1
ATOM 748 N N . ALA A 1 93 ? -16.931 -25.030 -4.160 1.00 45.16 93 ALA A N 1
ATOM 749 C CA . ALA A 1 93 ? -18.021 -24.325 -3.512 1.00 45.16 93 ALA A CA 1
ATOM 750 C C . ALA A 1 93 ? -17.488 -23.651 -2.236 1.00 45.16 93 ALA A C 1
ATOM 752 O O . ALA A 1 93 ? -17.543 -24.215 -1.144 1.00 45.16 93 ALA A O 1
ATOM 753 N N . GLU A 1 94 ? -16.937 -22.449 -2.375 1.00 40.66 94 GLU A N 1
ATOM 754 C CA . GLU A 1 94 ? -16.696 -21.554 -1.250 1.00 40.66 94 GLU A CA 1
ATOM 755 C C . GLU A 1 94 ? -18.006 -20.856 -0.897 1.00 40.66 94 GLU A C 1
ATOM 757 O O . GLU A 1 94 ? -18.623 -20.165 -1.704 1.00 40.66 94 GLU A O 1
ATOM 762 N N . LYS A 1 95 ? -18.439 -21.091 0.339 1.00 38.91 95 LYS A N 1
ATOM 763 C CA . LYS A 1 95 ? -19.549 -20.422 1.012 1.00 38.91 95 LYS A CA 1
ATOM 764 C C . LYS A 1 95 ? -19.454 -18.913 0.759 1.00 38.91 95 LYS A C 1
ATOM 766 O O . LYS A 1 95 ? -18.473 -18.297 1.169 1.00 38.91 95 LYS A O 1
ATOM 771 N N . GLU A 1 96 ? -20.460 -18.345 0.092 1.00 49.41 96 GLU A N 1
ATOM 772 C CA . GLU A 1 96 ? -20.527 -16.913 -0.202 1.00 49.41 96 GLU A CA 1
ATOM 773 C C . GLU A 1 96 ? -20.302 -16.082 1.063 1.00 49.41 96 GLU A C 1
ATOM 775 O O . GLU A 1 96 ? -21.145 -15.996 1.958 1.00 49.41 96 GLU A O 1
ATOM 780 N N . LEU A 1 97 ? -19.147 -15.432 1.107 1.00 50.56 97 LEU A N 1
ATOM 781 C CA . LEU A 1 97 ? -18.959 -14.197 1.838 1.00 50.56 97 LEU A CA 1
ATOM 782 C C . LEU A 1 97 ? 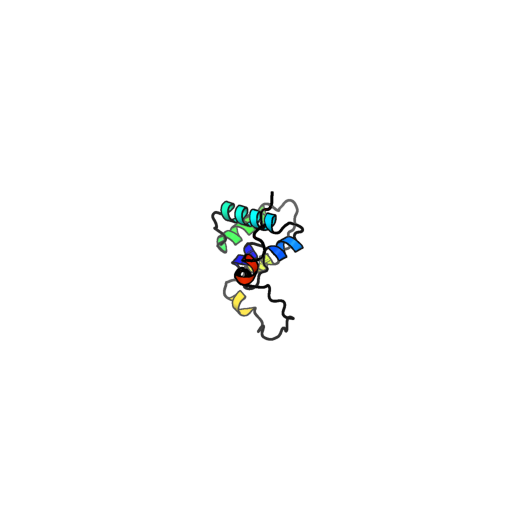-18.290 -13.222 0.872 1.00 50.56 97 LEU A C 1
ATOM 784 O O . LEU A 1 97 ? -17.121 -12.872 1.037 1.00 50.56 97 LEU A O 1
ATOM 788 N N . GLN A 1 98 ? -19.022 -12.811 -0.172 1.00 46.62 98 GLN A N 1
ATOM 789 C CA . GLN A 1 98 ? -18.630 -11.654 -0.975 1.00 46.62 98 GLN A CA 1
ATOM 790 C C . GLN A 1 98 ? -18.347 -10.480 -0.023 1.00 46.62 98 GLN A C 1
ATOM 792 O O . GLN A 1 98 ? -19.228 -10.082 0.749 1.00 46.62 98 GLN A O 1
ATOM 797 N N . PRO A 1 99 ? -17.153 -9.869 -0.076 1.00 47.19 99 PRO A N 1
ATOM 798 C CA . PRO A 1 99 ? -16.934 -8.574 0.544 1.00 47.19 99 PRO A CA 1
ATOM 799 C C . PRO A 1 99 ? -17.846 -7.565 -0.167 1.00 47.19 99 PRO A C 1
ATOM 801 O O . PRO A 1 99 ? -17.846 -7.537 -1.397 1.00 47.19 99 PRO A O 1
ATOM 804 N N . PRO A 1 100 ? -18.633 -6.741 0.547 1.00 45.38 100 PRO A N 1
ATOM 805 C CA . PRO A 1 100 ? -19.581 -5.835 -0.088 1.00 45.38 100 PRO A CA 1
ATOM 806 C C . PRO A 1 100 ? -18.833 -4.805 -0.936 1.00 45.38 100 PRO A C 1
ATOM 808 O O . PRO A 1 100 ? -18.197 -3.883 -0.416 1.00 45.38 100 PRO A O 1
ATOM 811 N N . GLN A 1 101 ? -18.916 -4.983 -2.250 1.00 57.56 101 GLN A N 1
ATOM 812 C CA . GLN A 1 101 ? -18.449 -4.034 -3.245 1.00 57.56 101 GLN A CA 1
ATOM 813 C C . GLN A 1 101 ? -19.669 -3.203 -3.650 1.00 57.56 101 GLN A C 1
ATOM 815 O O . GLN A 1 101 ? -20.625 -3.737 -4.195 1.00 57.56 101 GLN A O 1
ATOM 820 N N . HIS A 1 102 ? -19.642 -1.909 -3.321 1.00 55.97 102 HIS A N 1
ATOM 821 C CA . HIS A 1 102 ? -20.664 -0.904 -3.653 1.00 55.97 102 HIS A CA 1
ATOM 822 C C . HIS A 1 102 ? -21.985 -0.993 -2.867 1.00 55.97 102 HIS A C 1
ATOM 824 O O . HIS A 1 102 ? -22.996 -1.490 -3.345 1.00 55.97 102 HIS A O 1
ATOM 830 N N . ALA A 1 103 ? -22.028 -0.347 -1.701 1.00 40.84 103 ALA A N 1
ATOM 831 C CA . ALA A 1 103 ? -23.245 0.349 -1.299 1.00 40.84 103 ALA A CA 1
ATOM 832 C C . ALA A 1 103 ? -22.983 1.846 -1.495 1.00 40.84 103 ALA A C 1
ATOM 834 O O . ALA A 1 103 ? -22.232 2.449 -0.727 1.00 40.84 103 ALA A O 1
ATOM 835 N N . LEU A 1 104 ? -23.568 2.442 -2.539 1.00 46.72 104 LEU A N 1
ATOM 836 C CA . LEU A 1 104 ? -23.803 3.887 -2.552 1.00 46.72 104 LEU A CA 1
ATOM 837 C C . LEU A 1 104 ? -24.451 4.258 -1.205 1.00 46.72 104 LEU A C 1
ATOM 839 O O . LEU A 1 104 ? -25.322 3.508 -0.744 1.00 46.72 104 LEU A O 1
ATOM 843 N N . PRO A 1 105 ? -24.042 5.356 -0.541 1.00 47.38 105 PRO A N 1
ATOM 844 C CA . PRO A 1 105 ? -24.745 5.801 0.652 1.00 47.38 105 PRO A CA 1
ATOM 845 C C . PRO A 1 105 ? -26.230 5.931 0.301 1.00 47.38 105 PRO A C 1
ATOM 847 O O . PRO A 1 105 ? -26.575 6.536 -0.716 1.00 47.38 105 PRO A O 1
ATOM 850 N N . ARG A 1 106 ? -27.105 5.309 1.106 1.00 54.94 106 ARG A N 1
ATOM 851 C CA . ARG A 1 106 ? -28.553 5.488 0.948 1.00 54.94 106 ARG A CA 1
ATOM 852 C C . ARG A 1 106 ? -28.828 6.999 0.929 1.00 54.94 106 ARG A C 1
ATOM 854 O O . ARG A 1 106 ? -28.262 7.695 1.777 1.00 54.94 106 ARG A O 1
ATOM 861 N N . PRO A 1 107 ? -29.634 7.515 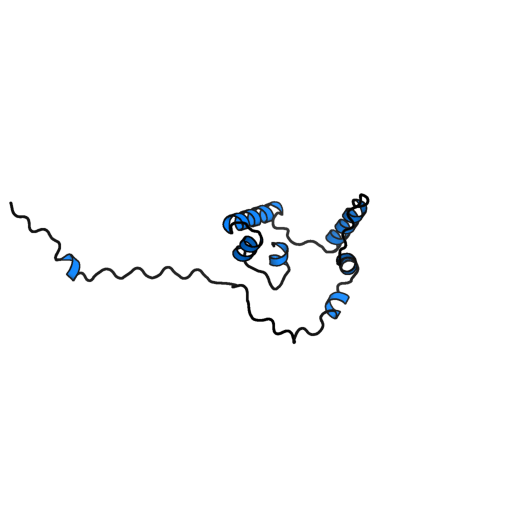-0.019 1.00 52.28 107 PRO A N 1
ATOM 862 C CA . PRO A 1 107 ? -30.034 8.915 0.024 1.00 52.28 107 PRO A CA 1
ATOM 863 C C . PRO A 1 107 ? -30.637 9.214 1.406 1.00 52.28 107 PRO A C 1
ATOM 865 O O . PRO A 1 107 ? -31.266 8.319 1.983 1.00 52.28 107 PRO A O 1
ATOM 868 N N . PRO A 1 108 ? -30.407 10.416 1.970 1.00 63.16 108 PRO A N 1
ATOM 869 C CA . PRO A 1 108 ? -31.003 10.779 3.250 1.00 63.16 108 PRO A CA 1
ATOM 870 C C . PRO A 1 108 ? -32.516 10.565 3.166 1.00 63.16 108 PRO A C 1
ATOM 872 O O . PRO A 1 108 ? -33.124 10.914 2.150 1.00 63.16 108 PRO A O 1
ATOM 875 N N . GLU A 1 109 ? -33.107 9.948 4.196 1.00 71.12 109 GLU A N 1
ATOM 876 C CA . GLU A 1 109 ? -34.559 9.773 4.242 1.00 71.12 109 GLU A CA 1
ATOM 877 C C . GLU A 1 109 ? -35.247 11.125 4.002 1.00 71.12 109 GLU A C 1
ATOM 879 O O . GLU A 1 109 ? -34.788 12.146 4.532 1.00 71.12 109 GLU A O 1
ATOM 884 N N . PRO A 1 110 ? -36.320 11.169 3.190 1.00 64.62 110 PRO A N 1
ATOM 885 C CA . PRO A 1 110 ? -37.065 12.399 2.996 1.00 64.62 110 PRO A CA 1
ATOM 886 C C . PRO A 1 110 ? -37.572 12.888 4.355 1.00 64.62 110 PRO A C 1
ATOM 888 O O . PRO A 1 110 ? -38.158 12.124 5.122 1.00 64.62 110 PRO A O 1
ATOM 891 N N . LEU A 1 111 ? -37.315 14.165 4.653 1.00 74.25 111 LEU A N 1
ATOM 892 C CA . LEU A 1 111 ? -37.769 14.805 5.885 1.00 74.25 111 LEU A CA 1
ATOM 893 C C . LEU A 1 111 ? -39.281 14.585 6.068 1.00 74.25 111 LEU A C 1
ATOM 895 O O . LEU A 1 111 ? -40.021 14.639 5.078 1.00 74.25 111 LEU A O 1
ATOM 899 N N . PRO A 1 112 ? -39.756 14.365 7.308 1.00 73.75 112 PRO A N 1
ATOM 900 C CA . PRO A 1 112 ? -41.178 14.193 7.565 1.00 73.75 112 PRO A CA 1
ATOM 901 C C . PRO A 1 112 ? -41.954 15.407 7.046 1.00 73.75 112 PRO A C 1
ATOM 903 O O . PRO A 1 112 ? -41.532 16.554 7.220 1.00 73.75 112 PRO A O 1
ATOM 906 N N . SER A 1 113 ? -43.088 15.151 6.388 1.00 70.31 113 SER A N 1
ATOM 907 C CA . SER A 1 113 ? -43.966 16.205 5.879 1.00 70.31 113 SER A CA 1
ATOM 908 C C . SER A 1 113 ? -44.367 17.152 7.015 1.00 70.31 113 SER A C 1
ATOM 910 O O . SER A 1 113 ? -44.696 16.663 8.102 1.00 70.31 113 SER A O 1
ATOM 912 N N . PRO A 1 114 ? -44.383 18.480 6.791 1.00 72.12 114 PRO A N 1
ATOM 913 C CA . PRO A 1 114 ? -44.819 19.418 7.815 1.00 72.12 114 PRO A CA 1
ATOM 914 C C . PRO A 1 114 ? -46.251 19.085 8.261 1.00 72.12 114 PRO A C 1
ATOM 916 O O . PRO A 1 114 ? -47.056 18.633 7.438 1.00 72.12 114 PRO A O 1
ATOM 919 N N . PRO A 1 115 ? -46.586 19.295 9.547 1.00 70.44 115 PRO A N 1
ATOM 920 C CA . PRO A 1 115 ? -47.926 19.027 10.043 1.00 70.44 115 PRO A CA 1
ATOM 921 C C . PRO A 1 115 ? -48.964 19.848 9.258 1.00 70.44 115 PRO A C 1
ATOM 923 O O . PRO A 1 115 ? -48.666 20.962 8.808 1.00 70.44 115 PRO A O 1
ATOM 926 N N . PRO A 1 116 ? -50.186 19.316 9.071 1.00 68.44 116 PRO A N 1
ATOM 927 C CA . PRO A 1 116 ? -51.244 20.027 8.369 1.00 68.44 116 PRO A CA 1
ATOM 928 C C . PRO A 1 116 ? -51.495 21.386 9.031 1.00 68.44 116 PRO A C 1
ATOM 930 O O . PRO A 1 116 ? -51.508 21.500 10.255 1.00 68.44 116 PRO A O 1
ATOM 933 N N . ARG A 1 117 ? -51.722 22.425 8.215 1.00 60.38 117 ARG A N 1
ATOM 934 C CA . ARG A 1 117 ? -51.924 23.820 8.664 1.00 60.38 117 ARG A CA 1
ATOM 935 C C . ARG A 1 117 ? -53.033 24.003 9.709 1.00 60.38 117 ARG A C 1
ATOM 937 O O . ARG A 1 117 ? -53.060 25.042 10.357 1.00 60.38 117 ARG A O 1
ATOM 944 N N . SER A 1 118 ? -53.909 23.016 9.904 1.00 58.09 118 SER A N 1
ATOM 945 C CA . SER A 1 118 ? -54.889 23.011 10.994 1.00 58.09 118 SER A CA 1
ATOM 946 C C . SER A 1 118 ? -54.239 23.022 12.382 1.00 58.09 118 SER A C 1
ATOM 948 O O . SER A 1 118 ? -54.817 23.582 13.301 1.00 58.09 118 SER A O 1
ATOM 950 N N . PHE A 1 119 ? -53.023 22.485 12.531 1.00 56.00 119 PHE A N 1
ATOM 951 C CA . PHE A 1 119 ? -52.304 22.448 13.811 1.00 56.00 119 PHE A CA 1
ATOM 952 C C . PHE A 1 119 ? -51.622 23.770 14.200 1.00 56.00 119 PHE A C 1
ATOM 954 O O . PHE A 1 119 ? -51.176 23.905 15.334 1.00 56.00 119 PHE A O 1
ATOM 961 N N . LEU A 1 120 ? -51.533 24.750 13.292 1.00 55.97 120 LEU A N 1
ATOM 962 C CA . LEU A 1 120 ? -50.917 26.057 13.571 1.00 55.97 120 LEU A CA 1
ATOM 963 C C . LEU A 1 120 ? -51.925 27.140 13.985 1.00 55.97 120 LEU A C 1
ATOM 965 O O . LEU A 1 120 ? -51.506 28.241 14.325 1.00 55.97 120 LEU A O 1
ATOM 969 N N . LEU A 1 121 ? -53.232 26.851 13.970 1.00 52.97 121 LEU A N 1
ATOM 970 C CA . LEU A 1 121 ? -54.271 27.827 14.328 1.00 52.97 121 LEU A CA 1
ATOM 971 C C . LEU A 1 121 ? -54.764 27.733 15.782 1.00 52.97 121 LEU A C 1
ATOM 973 O O . LEU A 1 121 ? -55.561 28.569 16.197 1.00 52.97 121 LEU A O 1
ATOM 977 N N . GLU A 1 122 ? -54.292 26.764 16.571 1.00 55.09 122 GLU A N 1
ATOM 978 C CA . GLU A 1 122 ? -54.723 26.590 17.972 1.00 55.09 122 GLU A CA 1
ATOM 979 C C . GLU A 1 122 ? -53.699 27.040 19.022 1.00 55.09 122 GLU A C 1
ATOM 981 O O . GLU A 1 122 ? -53.967 26.944 20.218 1.00 55.09 122 GLU A O 1
ATOM 986 N N . SER A 1 123 ? -52.562 27.605 18.609 1.00 54.00 123 SER A N 1
ATOM 987 C CA . SER A 1 123 ? -51.536 28.119 19.526 1.00 54.00 123 SER A CA 1
ATOM 988 C C . SER A 1 123 ? -51.310 29.631 19.425 1.00 54.00 123 SER A C 1
ATOM 990 O O . SER A 1 123 ? -50.196 30.097 19.660 1.00 54.00 123 SER A O 1
ATOM 992 N N . GLU A 1 124 ? -52.339 30.414 19.091 1.00 55.12 124 GLU A N 1
ATOM 993 C CA . GLU A 1 124 ? -52.300 31.859 19.342 1.00 55.12 124 GLU A CA 1
ATOM 994 C C . GLU A 1 124 ? -52.756 32.148 20.784 1.00 55.12 124 GLU A C 1
ATOM 996 O O . GLU A 1 124 ? -53.884 31.807 21.162 1.00 55.12 124 GLU A O 1
ATOM 1001 N N . PRO A 1 125 ? -51.911 32.773 21.626 1.00 47.56 125 PRO A N 1
ATOM 1002 C CA . PRO A 1 125 ? -52.299 33.131 22.977 1.00 47.56 125 PRO A CA 1
ATOM 1003 C C . PRO A 1 125 ? -53.332 34.256 22.900 1.00 47.56 125 PRO A C 1
ATOM 1005 O O . PRO A 1 125 ? -53.027 35.384 22.512 1.00 47.56 125 PRO A O 1
ATOM 1008 N N . ARG A 1 126 ? -54.576 33.964 23.294 1.00 52.69 126 ARG A N 1
ATOM 1009 C CA . ARG A 1 126 ? -55.565 35.014 23.554 1.00 52.69 126 ARG A CA 1
ATOM 1010 C C . ARG A 1 126 ? -55.062 35.848 24.725 1.00 52.69 126 ARG A C 1
ATOM 1012 O O . ARG A 1 126 ? -55.173 35.435 25.877 1.00 52.69 126 ARG A O 1
ATOM 1019 N N . GLY A 1 127 ? -54.530 37.023 24.414 1.00 49.97 127 GLY A N 1
ATOM 1020 C CA . GLY A 1 127 ? -54.282 38.061 25.399 1.00 49.97 127 GLY A CA 1
ATOM 1021 C C . GLY A 1 127 ? -55.551 38.377 26.193 1.00 49.97 127 GLY A C 1
ATOM 1022 O O . GLY A 1 127 ? -56.649 38.479 25.635 1.00 49.97 127 GLY A O 1
ATOM 1023 N N . ARG A 1 128 ? -55.390 38.539 27.507 1.00 44.16 128 ARG A N 1
ATOM 1024 C CA . ARG A 1 128 ? -56.348 39.218 28.377 1.00 44.16 128 ARG A CA 1
ATOM 1025 C C . ARG A 1 128 ? -55.591 39.736 29.611 1.00 44.16 128 ARG A C 1
ATOM 1027 O O . ARG A 1 128 ? -55.099 38.919 30.374 1.00 44.16 128 ARG A O 1
ATOM 1034 N N . TRP A 1 129 ? -55.478 41.069 29.654 1.00 46.62 129 TRP A N 1
ATOM 1035 C CA . TRP A 1 129 ? -55.215 42.022 30.750 1.00 46.62 129 TRP A CA 1
ATOM 1036 C C . TRP A 1 129 ? -54.489 41.547 32.009 1.00 46.62 129 TRP A C 1
ATOM 1038 O O . TRP A 1 129 ? -55.055 40.706 32.737 1.00 46.62 129 TRP A O 1
#

pLDDT: mean 71.69, std 21.45, range [35.34, 98.31]